Protein AF-A0A418GK33-F1 (afdb_monomer_lite)

Secondary structure (DSSP, 8-state):
--HHHHHHHHHHHHHHHHHHHTTHHHHHHHHHHHHT-HHHHHHHHH-THHHHHHHHHHHHHHHHHHHHHHHHHHHHHHHTTSHHHHHHHTTHHHHHTS-HHHHHHHHHHHHSTTSHHHHH-TTPPPP--SSSHHHHHHHHHHHHHHHHHHHHH-

Sequence (154 aa):
MATPLQYALIFLLWAMMAVIYAPLIPAALTLISPALSLTHWQALFADPQLPQALLATLVSTTIAAVGALLIALLVIVALWPGPKWQRMCARLPWLLAIPHVAFATSALLIFADGGLLYDYFPYFTPPMDKLGIGLGLTLAVKESAFLLWILAAV

Organism: Escherichia coli (NCBI:txid562)

Foldseek 3Di:
DCVVVVVVVVVVVVVVVCVVCVVVVVVVVVVVVLVPDPVSVVVLVVDPCNVLVVQLVVQLQVLQVVLLVVLLVVCCVVDPPHPVLVVLLVCLVVLLPDDPVNLVVVLCQCQPDVHPVCVVVVVDDRDDCSNNNSVSNSSNVSCSSVVNNVVVVD

Radius of gyration: 22.05 Å; chains: 1; bounding box: 52×45×58 Å

InterPro domains:
  IPR035906 MetI-like superfamily [G3DSA:1.10.3720.10] (5-154)
  IPR035906 MetI-like superfamily [SSF161098] (9-139)

Structure (mmCIF, N/CA/C/O backbone):
data_AF-A0A418GK33-F1
#
_entry.id   AF-A0A418GK33-F1
#
loop_
_atom_site.group_PDB
_atom_site.id
_atom_site.type_symbol
_atom_site.label_atom_id
_atom_site.label_alt_id
_atom_site.label_comp_id
_atom_site.label_asym_id
_atom_site.label_entity_id
_atom_site.label_seq_id
_atom_site.pdbx_PDB_ins_code
_atom_site.Cartn_x
_atom_site.Cartn_y
_atom_site.Cartn_z
_atom_site.occupancy
_atom_site.B_iso_or_equiv
_atom_site.auth_seq_id
_atom_site.auth_comp_id
_atom_site.auth_asym_id
_atom_site.auth_atom_id
_atom_site.pdbx_PDB_model_num
ATOM 1 N N . MET A 1 1 ? 1.882 -25.650 37.420 1.00 54.47 1 MET A N 1
ATOM 2 C CA . MET A 1 1 ? 2.452 -26.772 36.636 1.00 54.47 1 MET A CA 1
ATOM 3 C C . MET A 1 1 ? 2.046 -26.667 35.154 1.00 54.47 1 MET A C 1
ATOM 5 O O . MET A 1 1 ? 1.556 -27.630 34.587 1.00 54.47 1 MET A O 1
ATOM 9 N N . ALA A 1 2 ? 2.232 -25.500 34.517 1.00 60.03 2 ALA A N 1
ATOM 10 C CA . ALA A 1 2 ? 1.818 -25.228 33.124 1.00 60.03 2 ALA A CA 1
ATOM 11 C C . ALA A 1 2 ? 3.008 -25.045 32.154 1.00 60.03 2 ALA A C 1
ATOM 13 O O . ALA A 1 2 ? 2.828 -24.776 30.970 1.00 60.03 2 ALA A O 1
ATOM 14 N N . THR A 1 3 ? 4.232 -25.208 32.658 1.00 68.81 3 THR A N 1
ATOM 15 C CA . THR A 1 3 ? 5.477 -24.976 31.922 1.00 68.81 3 THR A CA 1
ATOM 16 C C . THR A 1 3 ? 5.669 -25.878 30.692 1.00 68.81 3 THR A C 1
ATOM 18 O O . THR A 1 3 ? 6.063 -25.333 29.664 1.00 68.81 3 THR A O 1
ATOM 21 N N . PRO A 1 4 ? 5.354 -27.195 30.684 1.00 78.00 4 PRO A N 1
ATOM 22 C CA . PRO A 1 4 ? 5.627 -28.021 29.502 1.00 78.00 4 PRO A CA 1
ATOM 23 C C . PRO A 1 4 ? 4.701 -27.692 28.322 1.00 78.00 4 PRO A C 1
ATOM 25 O O . PRO A 1 4 ? 5.142 -27.701 27.175 1.00 78.00 4 PRO A O 1
ATOM 28 N N . LEU A 1 5 ? 3.439 -27.337 28.595 1.00 84.94 5 LEU A N 1
ATOM 29 C CA . LEU A 1 5 ? 2.478 -26.939 27.564 1.00 84.94 5 LEU A CA 1
ATOM 30 C C . LEU A 1 5 ? 2.881 -25.611 26.913 1.00 84.94 5 LEU A C 1
ATOM 32 O O . LEU A 1 5 ? 2.791 -25.470 25.699 1.00 84.94 5 LEU A O 1
ATOM 36 N N . GLN A 1 6 ? 3.378 -24.660 27.705 1.00 86.00 6 GLN A N 1
ATOM 37 C CA . GLN A 1 6 ? 3.869 -23.383 27.194 1.00 86.00 6 GLN A CA 1
ATOM 38 C C . GLN A 1 6 ? 5.045 -23.575 26.224 1.00 86.00 6 GLN A C 1
ATOM 40 O O . GLN A 1 6 ? 5.036 -22.989 25.144 1.00 86.00 6 GLN A O 1
ATOM 45 N N . TYR A 1 7 ? 6.020 -24.430 26.554 1.00 89.19 7 TYR A N 1
ATOM 46 C CA . TYR A 1 7 ? 7.135 -24.724 25.646 1.00 89.19 7 TYR A CA 1
ATOM 47 C C . TYR A 1 7 ? 6.684 -25.451 24.375 1.00 89.19 7 TYR A C 1
ATOM 49 O O . TYR A 1 7 ? 7.158 -25.117 23.291 1.00 89.19 7 TYR A O 1
ATOM 57 N N . ALA A 1 8 ? 5.734 -26.386 24.481 1.00 89.25 8 ALA A N 1
ATOM 58 C CA . ALA A 1 8 ? 5.164 -27.067 23.319 1.00 89.25 8 ALA A CA 1
ATOM 59 C C . ALA A 1 8 ? 4.425 -26.094 22.380 1.00 89.25 8 ALA A C 1
ATOM 61 O O . ALA A 1 8 ? 4.601 -26.160 21.165 1.00 89.25 8 ALA A O 1
ATOM 62 N N . LEU A 1 9 ? 3.648 -25.155 22.931 1.00 91.81 9 LEU A N 1
ATOM 63 C CA . LEU A 1 9 ? 2.946 -24.126 22.156 1.00 91.81 9 LEU A CA 1
ATOM 64 C C . LEU A 1 9 ? 3.911 -23.131 21.502 1.00 91.81 9 LEU A C 1
ATOM 66 O O . LEU A 1 9 ? 3.728 -22.785 20.338 1.00 91.81 9 LEU A O 1
ATOM 70 N N . ILE A 1 10 ? 4.956 -22.704 22.218 1.00 92.12 10 ILE A N 1
ATOM 71 C CA . ILE A 1 10 ? 6.012 -21.850 21.657 1.00 92.12 10 ILE A CA 1
ATOM 72 C C . ILE A 1 10 ? 6.699 -22.573 20.497 1.00 92.12 10 ILE A C 1
ATOM 74 O O . ILE A 1 10 ? 6.846 -21.993 19.425 1.00 92.12 10 ILE A O 1
ATOM 78 N N . PHE A 1 11 ? 7.071 -23.842 20.675 1.00 93.62 11 PHE A N 1
ATOM 79 C CA . PHE A 1 11 ? 7.693 -24.637 19.618 1.00 93.62 11 PHE A CA 1
ATOM 80 C C . PHE A 1 11 ? 6.781 -24.781 18.394 1.00 93.62 11 PHE A C 1
ATOM 82 O O . PHE A 1 11 ? 7.232 -24.578 17.271 1.00 93.62 11 PHE A O 1
ATOM 89 N N . LEU A 1 12 ? 5.492 -25.061 18.601 1.00 94.00 12 LEU A N 1
ATOM 90 C CA . LEU A 1 12 ? 4.505 -25.142 17.524 1.00 94.00 12 LEU A CA 1
ATOM 91 C C . LEU A 1 12 ? 4.358 -23.808 16.777 1.00 94.00 12 LEU A C 1
ATOM 93 O O . LEU A 1 12 ? 4.293 -23.801 15.549 1.00 94.00 12 LEU A O 1
ATOM 97 N N . LEU A 1 13 ? 4.355 -22.681 17.492 1.00 94.00 13 LEU A N 1
ATOM 98 C CA . LEU A 1 13 ? 4.294 -21.349 16.890 1.00 94.00 13 LEU A CA 1
ATOM 99 C C . LEU A 1 13 ? 5.548 -21.053 16.058 1.00 94.00 13 LEU A C 1
ATOM 101 O O . LEU A 1 13 ? 5.431 -20.598 14.923 1.00 94.00 13 LEU A O 1
ATOM 105 N N . TRP A 1 14 ? 6.738 -21.380 16.569 1.00 95.62 14 TRP A N 1
ATOM 106 C CA . TRP A 1 14 ? 7.989 -21.269 15.813 1.00 95.62 14 TRP A CA 1
ATOM 107 C C . TRP A 1 14 ? 8.009 -22.174 14.584 1.00 95.62 14 TRP A C 1
ATOM 109 O O . TRP A 1 14 ? 8.418 -21.726 13.517 1.00 95.62 14 TRP A O 1
ATOM 119 N N . ALA A 1 15 ? 7.533 -23.414 14.698 1.00 94.00 15 ALA A N 1
ATOM 120 C CA . ALA A 1 15 ? 7.437 -24.335 13.572 1.00 94.00 15 ALA A CA 1
ATOM 121 C C . ALA A 1 15 ? 6.471 -23.808 12.501 1.00 94.00 15 ALA A C 1
ATOM 123 O O . ALA A 1 15 ? 6.791 -23.831 11.317 1.00 94.00 15 ALA A O 1
ATOM 124 N N . MET A 1 16 ? 5.321 -23.265 12.904 1.00 93.50 16 MET A N 1
ATOM 125 C CA . MET A 1 16 ? 4.359 -22.657 11.986 1.00 93.50 16 MET A CA 1
ATOM 126 C C . MET A 1 16 ? 4.943 -21.426 11.287 1.00 93.50 16 MET A C 1
ATOM 128 O O . MET A 1 16 ? 4.823 -21.300 10.071 1.00 93.50 16 MET A O 1
ATOM 132 N N . MET A 1 17 ? 5.632 -20.552 12.027 1.00 92.88 17 MET A N 1
ATOM 133 C CA . MET A 1 17 ? 6.358 -19.426 11.439 1.00 92.88 17 MET A CA 1
ATOM 134 C C . MET A 1 17 ? 7.438 -19.905 10.470 1.00 92.88 17 MET A C 1
ATOM 136 O O . MET A 1 17 ? 7.517 -19.397 9.358 1.00 92.88 17 MET A O 1
ATOM 140 N N . ALA A 1 18 ? 8.216 -20.925 10.833 1.00 91.25 18 ALA A N 1
ATOM 141 C CA . ALA A 1 18 ? 9.224 -21.501 9.954 1.00 91.25 18 ALA A CA 1
ATOM 142 C C . ALA A 1 18 ? 8.605 -22.057 8.666 1.00 91.25 18 ALA A C 1
ATOM 144 O O . ALA A 1 18 ? 9.147 -21.810 7.602 1.00 91.25 18 ALA A O 1
ATOM 145 N N . VAL A 1 19 ? 7.455 -22.736 8.726 1.00 94.19 19 VAL A N 1
ATOM 146 C CA . VAL A 1 19 ? 6.740 -23.232 7.534 1.00 94.19 19 VAL A CA 1
ATOM 147 C C . VAL A 1 19 ? 6.241 -22.080 6.661 1.00 94.19 19 VAL A C 1
ATOM 149 O O . VAL A 1 19 ? 6.392 -22.133 5.443 1.00 94.19 19 VAL A O 1
ATOM 152 N N . ILE A 1 20 ? 5.685 -21.028 7.269 1.00 91.44 20 ILE A N 1
ATOM 153 C CA . ILE A 1 20 ? 5.196 -19.839 6.554 1.00 91.44 20 ILE A CA 1
ATOM 154 C C . ILE A 1 20 ? 6.349 -19.101 5.863 1.00 91.44 20 ILE A C 1
ATOM 156 O O . ILE A 1 20 ? 6.197 -18.665 4.723 1.00 91.44 20 ILE A O 1
ATOM 160 N N . TYR A 1 21 ? 7.504 -18.985 6.524 1.00 90.25 21 TYR A N 1
ATOM 161 C CA . TYR A 1 21 ? 8.654 -18.254 5.993 1.00 90.25 21 TYR A CA 1
ATOM 162 C C . TYR A 1 21 ? 9.644 -19.115 5.192 1.00 90.25 21 TYR A C 1
ATOM 164 O O . TYR A 1 21 ? 10.453 -18.567 4.447 1.00 90.25 21 TYR A O 1
ATOM 172 N N . ALA A 1 22 ? 9.586 -20.446 5.284 1.00 91.94 22 ALA A N 1
ATOM 173 C CA . ALA A 1 22 ? 10.492 -21.359 4.583 1.00 91.94 22 ALA A CA 1
ATOM 174 C C . ALA A 1 22 ? 10.561 -21.114 3.065 1.00 91.94 22 ALA A C 1
ATOM 176 O O . ALA A 1 22 ? 11.675 -21.136 2.540 1.00 91.94 22 ALA A O 1
ATOM 177 N N . PRO A 1 23 ? 9.454 -20.811 2.350 1.00 91.25 23 PRO A N 1
ATOM 178 C CA . PRO A 1 23 ? 9.500 -20.498 0.921 1.00 91.25 23 PRO A CA 1
ATOM 179 C C . PRO A 1 23 ? 10.312 -19.242 0.570 1.00 91.25 23 PRO A C 1
ATOM 181 O O . PRO A 1 23 ? 10.758 -19.117 -0.570 1.00 91.25 23 PRO A O 1
ATOM 184 N N . LEU A 1 24 ? 10.561 -18.329 1.521 1.00 88.81 24 LEU A N 1
ATOM 185 C CA . LEU A 1 24 ? 11.413 -17.162 1.269 1.00 88.81 24 LEU A CA 1
ATOM 186 C C . LEU A 1 24 ? 12.884 -17.550 1.101 1.00 88.81 24 LEU A C 1
ATOM 188 O O . LEU A 1 24 ? 13.607 -16.842 0.410 1.00 88.81 24 LEU A O 1
ATOM 192 N N . ILE A 1 25 ? 13.335 -18.664 1.687 1.00 88.06 25 ILE A N 1
ATOM 193 C CA . ILE A 1 25 ? 14.730 -19.113 1.585 1.00 88.06 25 ILE A CA 1
ATOM 194 C C . ILE A 1 25 ? 15.103 -19.452 0.130 1.00 88.06 25 ILE A C 1
ATOM 196 O O . ILE A 1 25 ? 16.039 -18.839 -0.386 1.00 88.06 25 ILE A O 1
ATOM 200 N N . PRO A 1 26 ? 14.400 -20.357 -0.585 1.00 89.50 26 PRO A N 1
ATOM 201 C CA . PRO A 1 26 ? 14.716 -20.628 -1.985 1.00 89.50 26 PRO A CA 1
ATOM 202 C C . PRO A 1 26 ? 14.477 -19.401 -2.875 1.00 89.50 26 PRO A C 1
ATOM 204 O O . PRO A 1 26 ? 15.273 -19.150 -3.778 1.00 89.50 26 PRO A O 1
ATOM 207 N N . ALA A 1 27 ? 13.452 -18.586 -2.597 1.00 86.94 27 ALA A N 1
ATOM 208 C CA . ALA A 1 27 ? 13.228 -17.339 -3.329 1.00 86.94 27 ALA A CA 1
ATOM 209 C C . ALA A 1 27 ? 14.425 -16.379 -3.195 1.00 86.94 27 ALA A C 1
ATOM 211 O O . ALA A 1 27 ? 14.948 -15.901 -4.196 1.00 86.94 27 ALA A O 1
ATOM 212 N N . ALA A 1 28 ? 14.936 -16.165 -1.981 1.00 86.62 28 ALA A N 1
ATOM 213 C CA . ALA A 1 28 ? 16.112 -15.334 -1.753 1.00 86.62 28 ALA A CA 1
ATOM 214 C C . ALA A 1 28 ? 17.349 -15.902 -2.462 1.00 86.62 28 ALA A C 1
ATOM 216 O O . ALA A 1 28 ? 18.042 -15.170 -3.163 1.00 86.62 28 ALA A O 1
ATOM 217 N N . LEU A 1 29 ? 17.596 -17.212 -2.356 1.00 88.88 29 LEU A N 1
ATOM 218 C CA . LEU A 1 29 ? 18.744 -17.856 -3.003 1.00 88.88 29 LEU A CA 1
ATOM 219 C C . LEU A 1 29 ? 18.710 -17.723 -4.534 1.00 88.88 29 LEU A C 1
ATOM 221 O O . LEU A 1 29 ? 19.747 -17.467 -5.144 1.00 88.88 29 LEU A O 1
ATOM 225 N N . THR A 1 30 ? 17.530 -17.831 -5.152 1.00 87.56 30 THR A N 1
ATOM 226 C CA . THR A 1 30 ? 17.371 -17.631 -6.606 1.00 87.56 30 THR A CA 1
ATOM 227 C C . THR A 1 30 ? 17.552 -16.177 -7.040 1.00 87.56 30 THR A C 1
ATOM 229 O O . THR A 1 30 ? 17.974 -15.938 -8.168 1.00 87.56 30 THR A O 1
ATOM 232 N N . LEU A 1 31 ? 17.300 -15.210 -6.153 1.00 86.25 31 LEU A N 1
ATOM 233 C CA . LEU A 1 31 ? 17.439 -13.779 -6.435 1.00 86.25 31 LEU A CA 1
ATOM 234 C C . LEU A 1 31 ? 18.852 -13.231 -6.177 1.00 86.25 31 LEU A C 1
ATOM 236 O O . LEU A 1 31 ? 19.223 -12.230 -6.785 1.00 86.25 31 LEU A O 1
ATOM 240 N N . ILE A 1 32 ? 19.672 -13.877 -5.338 1.00 86.81 32 ILE A N 1
ATOM 241 C CA . ILE A 1 32 ? 21.045 -13.416 -5.050 1.00 86.81 32 ILE A CA 1
ATOM 242 C C . ILE A 1 32 ? 21.913 -13.411 -6.316 1.00 86.81 32 ILE A C 1
ATOM 244 O O . ILE A 1 32 ? 22.619 -12.439 -6.579 1.00 86.81 32 ILE A O 1
ATOM 248 N N . SER A 1 33 ? 21.853 -14.478 -7.118 1.00 83.00 33 SER A N 1
ATOM 249 C CA . SER A 1 33 ? 22.647 -14.588 -8.348 1.00 83.00 33 SER A CA 1
ATOM 250 C C . SER A 1 33 ? 22.347 -13.476 -9.374 1.00 83.00 33 SER A C 1
ATOM 252 O O . SER A 1 33 ? 23.300 -12.817 -9.799 1.00 83.00 33 SER A O 1
ATOM 254 N N . PRO A 1 34 ? 21.080 -13.189 -9.746 1.00 84.56 34 PRO A N 1
ATOM 255 C CA . PRO A 1 34 ? 20.769 -12.073 -10.639 1.00 84.56 34 PRO A CA 1
ATOM 256 C C . PRO A 1 34 ? 21.012 -10.705 -9.987 1.00 84.56 34 PRO A C 1
ATOM 258 O O . PRO A 1 34 ? 21.455 -9.791 -10.676 1.00 84.56 34 PRO A O 1
ATOM 261 N N . ALA A 1 35 ? 20.813 -10.551 -8.671 1.00 86.06 35 ALA A N 1
ATOM 262 C CA . ALA A 1 35 ? 21.056 -9.281 -7.978 1.00 86.06 35 ALA A CA 1
ATOM 263 C 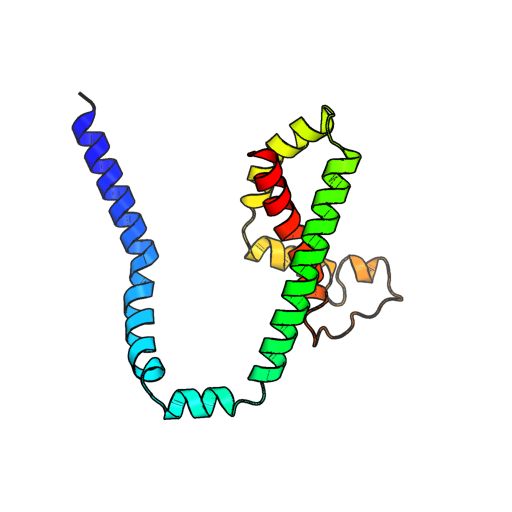C . ALA A 1 35 ? 22.532 -8.844 -8.003 1.00 86.06 35 ALA A C 1
ATOM 265 O O . ALA A 1 35 ? 22.817 -7.647 -8.023 1.00 86.06 35 ALA A O 1
ATOM 266 N N . LEU A 1 36 ? 23.473 -9.793 -8.029 1.00 88.44 36 LEU A N 1
ATOM 267 C CA . LEU A 1 36 ? 24.912 -9.514 -8.123 1.00 88.44 36 LEU A CA 1
ATOM 268 C C . LEU A 1 36 ? 25.407 -9.338 -9.569 1.00 88.44 36 LEU A C 1
ATOM 270 O O . LEU A 1 36 ? 26.583 -9.055 -9.794 1.00 88.44 36 LEU A O 1
ATOM 274 N N . SER A 1 37 ? 24.536 -9.512 -10.563 1.00 89.50 37 SER A N 1
ATOM 275 C CA . SER A 1 37 ? 24.911 -9.513 -11.972 1.00 89.50 37 SER A CA 1
ATOM 276 C C . SER A 1 37 ? 24.645 -8.161 -12.635 1.00 89.50 37 SER A C 1
ATOM 278 O O . SER A 1 37 ? 23.500 -7.742 -12.800 1.00 89.50 37 SER A O 1
ATOM 280 N N . LEU A 1 38 ? 25.711 -7.496 -13.092 1.00 89.44 38 LEU A N 1
ATOM 281 C CA . LEU A 1 38 ? 25.613 -6.204 -13.781 1.00 89.44 38 LEU A CA 1
ATOM 282 C C . LEU A 1 38 ? 24.747 -6.269 -15.054 1.00 89.44 38 LEU A C 1
ATOM 284 O O . LEU A 1 38 ? 24.047 -5.310 -15.369 1.00 89.44 38 LEU A O 1
ATOM 288 N N . THR A 1 39 ? 24.757 -7.397 -15.768 1.00 91.06 39 THR A N 1
ATOM 289 C CA . THR A 1 39 ? 23.980 -7.571 -17.006 1.00 91.06 39 THR A CA 1
ATOM 290 C C . THR A 1 39 ? 22.474 -7.580 -16.748 1.00 91.06 39 THR A C 1
ATOM 292 O O . THR A 1 39 ? 21.721 -7.005 -17.529 1.00 91.06 39 THR A O 1
ATOM 295 N N . HIS A 1 40 ? 22.027 -8.164 -15.633 1.00 89.81 40 HIS A N 1
ATOM 296 C CA . HIS A 1 40 ? 20.612 -8.175 -15.250 1.00 89.81 40 HIS A CA 1
ATOM 297 C C . HIS A 1 40 ? 20.130 -6.779 -14.843 1.00 89.81 40 HIS A C 1
ATOM 299 O O . HIS A 1 40 ? 19.028 -6.381 -15.209 1.00 89.81 40 HIS A O 1
ATOM 305 N N . TRP A 1 41 ? 20.975 -5.998 -14.164 1.00 92.75 41 TRP A N 1
ATOM 306 C CA . TRP A 1 41 ? 20.684 -4.593 -13.872 1.00 92.75 41 TRP A CA 1
ATOM 307 C C . TRP A 1 41 ? 20.566 -3.746 -15.138 1.00 92.75 41 TRP A C 1
ATOM 309 O O . TRP A 1 41 ? 19.630 -2.963 -15.268 1.00 92.75 41 TRP A O 1
ATOM 319 N N . GLN A 1 42 ? 21.479 -3.921 -16.095 1.00 92.31 42 GLN A N 1
ATOM 320 C CA . GLN A 1 42 ? 21.400 -3.226 -17.382 1.00 92.31 42 GLN A CA 1
ATOM 321 C C . GLN A 1 42 ? 20.124 -3.593 -18.147 1.00 92.31 42 GLN A C 1
ATOM 323 O O . GLN A 1 42 ? 19.471 -2.702 -18.681 1.00 92.31 42 GLN A O 1
ATOM 328 N N . ALA A 1 43 ? 19.738 -4.872 -18.154 1.00 91.12 43 ALA A N 1
ATOM 329 C CA . ALA A 1 43 ? 18.494 -5.324 -18.771 1.00 91.12 43 ALA A CA 1
ATOM 330 C C . ALA A 1 43 ? 17.254 -4.714 -18.096 1.00 91.12 43 ALA A C 1
ATOM 332 O O . ALA A 1 43 ? 16.358 -4.250 -18.793 1.00 91.12 43 ALA A O 1
ATOM 333 N N . LEU A 1 44 ? 17.232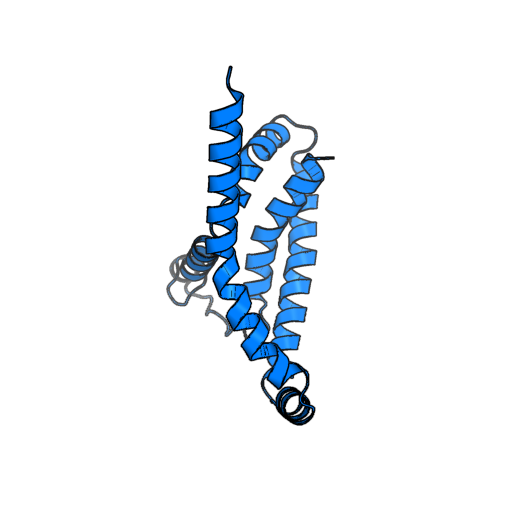 -4.646 -16.760 1.00 90.25 44 LEU A N 1
ATOM 334 C CA . LEU A 1 44 ? 16.150 -4.017 -15.999 1.00 90.25 44 LEU A CA 1
ATOM 335 C C . LEU A 1 44 ? 16.006 -2.525 -16.341 1.00 90.25 44 LEU A C 1
ATOM 337 O O . LEU A 1 44 ? 14.901 -2.058 -16.587 1.00 90.25 44 LEU A O 1
ATOM 341 N N . PHE A 1 45 ? 17.110 -1.774 -16.389 1.00 91.56 45 PHE A N 1
ATOM 342 C CA . PHE A 1 45 ? 17.071 -0.346 -16.731 1.00 91.56 45 PHE A CA 1
ATOM 343 C C . PHE A 1 45 ? 16.815 -0.072 -18.216 1.00 91.56 45 PHE A C 1
ATOM 345 O O . PHE A 1 45 ? 16.355 1.015 -18.560 1.00 91.56 45 PHE A O 1
ATOM 352 N N . ALA A 1 46 ? 17.102 -1.036 -19.090 1.00 93.06 46 ALA A N 1
ATOM 353 C CA . ALA A 1 46 ? 16.752 -0.968 -20.503 1.00 93.06 46 ALA A CA 1
ATOM 354 C C . ALA A 1 46 ? 15.278 -1.323 -20.771 1.00 93.06 46 ALA A C 1
ATOM 356 O O . ALA A 1 46 ? 14.804 -1.115 -21.889 1.00 93.06 46 ALA A O 1
ATOM 357 N N . ASP A 1 47 ? 14.555 -1.854 -19.779 1.00 93.44 47 ASP A N 1
ATOM 358 C CA . ASP A 1 47 ? 13.160 -2.250 -19.934 1.00 93.44 47 ASP A CA 1
ATOM 359 C C . ASP A 1 47 ? 12.249 -1.013 -20.098 1.00 93.44 47 ASP A C 1
ATOM 361 O O . ASP A 1 47 ? 12.166 -0.175 -19.190 1.00 93.44 47 ASP A O 1
ATOM 365 N N . PRO A 1 48 ? 11.518 -0.883 -21.224 1.00 91.06 48 PRO A N 1
ATOM 366 C CA . PRO A 1 48 ? 10.603 0.234 -21.449 1.00 91.06 48 PRO A CA 1
ATOM 367 C C . PRO A 1 48 ? 9.421 0.274 -20.464 1.00 91.06 48 PRO A C 1
ATOM 369 O O . PRO A 1 48 ? 8.788 1.322 -20.325 1.00 91.06 48 PRO A O 1
ATOM 372 N N . GLN A 1 49 ? 9.109 -0.825 -19.771 1.00 92.44 49 GLN A N 1
ATOM 373 C CA . GLN A 1 49 ? 8.014 -0.888 -18.799 1.00 92.44 49 GLN A CA 1
ATOM 374 C C . GLN A 1 49 ? 8.386 -0.281 -17.445 1.00 92.44 49 GLN A C 1
ATOM 376 O O . GLN A 1 49 ? 7.511 0.235 -16.746 1.00 92.44 49 GLN A O 1
ATOM 381 N N . LEU A 1 50 ? 9.671 -0.296 -17.075 1.00 92.69 50 LEU A N 1
ATOM 382 C CA . LEU A 1 50 ? 10.150 0.217 -15.791 1.00 92.69 50 LEU A CA 1
ATOM 383 C C . LEU A 1 50 ? 9.743 1.677 -15.541 1.00 92.69 50 LEU A C 1
ATOM 385 O O . LEU A 1 50 ? 9.130 1.932 -14.500 1.00 92.69 50 LEU A O 1
ATOM 389 N N . PRO A 1 51 ? 10.010 2.647 -16.442 1.00 91.19 51 PRO A N 1
ATOM 390 C CA . PRO A 1 51 ? 9.640 4.038 -16.188 1.00 91.19 51 PRO A CA 1
ATOM 391 C C . PRO A 1 51 ? 8.126 4.216 -16.034 1.00 91.19 51 PRO A C 1
ATOM 393 O O . PRO A 1 51 ? 7.686 5.005 -15.198 1.00 91.19 51 PRO A O 1
ATOM 396 N N . GLN A 1 52 ? 7.319 3.457 -16.781 1.00 90.75 52 GLN A N 1
ATOM 397 C CA . GLN A 1 52 ? 5.863 3.496 -16.663 1.00 90.75 52 GLN A CA 1
ATOM 398 C C . GLN A 1 52 ? 5.385 2.922 -15.321 1.00 90.75 52 GLN A C 1
ATOM 400 O O . GLN A 1 52 ? 4.561 3.545 -14.653 1.00 90.75 52 GLN A O 1
ATOM 405 N N . ALA A 1 53 ? 5.904 1.764 -14.906 1.00 91.50 53 ALA A N 1
ATOM 406 C CA . ALA A 1 53 ? 5.554 1.132 -13.636 1.00 91.50 53 ALA A CA 1
ATOM 407 C C . ALA A 1 53 ? 5.981 1.989 -12.435 1.00 91.50 53 ALA A C 1
ATOM 409 O O . ALA A 1 53 ? 5.233 2.124 -11.462 1.00 91.50 53 ALA A O 1
ATOM 410 N N . LEU A 1 54 ? 7.157 2.620 -12.521 1.00 93.38 54 LEU A N 1
ATOM 411 C CA . LEU A 1 54 ? 7.645 3.551 -11.510 1.00 93.38 54 LEU A CA 1
ATOM 412 C C . LEU A 1 54 ? 6.739 4.781 -11.416 1.00 93.38 54 LEU A C 1
ATOM 414 O O . LEU A 1 54 ? 6.333 5.154 -10.318 1.00 93.38 54 LEU A O 1
ATOM 418 N N . LEU A 1 55 ? 6.377 5.381 -12.553 1.00 93.25 55 LEU A N 1
ATOM 419 C CA . LEU A 1 55 ? 5.475 6.529 -12.593 1.00 93.25 55 LEU A CA 1
ATOM 420 C C . LEU A 1 55 ? 4.107 6.172 -12.007 1.00 93.25 55 LEU A C 1
ATOM 422 O O . LEU A 1 55 ? 3.617 6.892 -11.140 1.00 93.25 55 LEU A O 1
ATOM 426 N N . ALA A 1 56 ? 3.519 5.044 -12.413 1.00 92.31 56 ALA A N 1
ATOM 427 C CA . ALA A 1 56 ? 2.242 4.581 -11.875 1.00 92.31 56 ALA A CA 1
ATOM 428 C C . ALA A 1 56 ? 2.314 4.335 -10.358 1.00 92.31 56 ALA A C 1
ATOM 430 O O . ALA A 1 56 ? 1.389 4.674 -9.620 1.00 92.31 56 ALA A O 1
ATOM 431 N N . THR A 1 57 ? 3.436 3.806 -9.866 1.00 93.69 57 THR A N 1
ATOM 432 C CA . THR A 1 57 ? 3.674 3.620 -8.428 1.00 93.69 57 THR A CA 1
ATOM 433 C C . THR A 1 57 ? 3.771 4.960 -7.705 1.00 93.69 57 THR A C 1
ATOM 435 O O . THR A 1 57 ? 3.111 5.154 -6.691 1.00 93.69 57 THR A O 1
ATOM 438 N N . LEU A 1 58 ? 4.538 5.920 -8.222 1.00 95.38 58 LEU A N 1
ATOM 439 C CA . LEU A 1 58 ? 4.681 7.245 -7.612 1.00 95.38 58 LEU A CA 1
ATOM 440 C C . LEU A 1 58 ? 3.358 8.017 -7.588 1.00 95.38 58 LEU A C 1
ATOM 442 O O . LEU A 1 58 ? 2.999 8.597 -6.564 1.00 95.38 58 LEU A O 1
ATOM 446 N N . VAL A 1 59 ? 2.608 7.999 -8.690 1.00 94.38 59 VAL A N 1
ATOM 447 C CA . VAL A 1 59 ? 1.301 8.661 -8.781 1.00 94.38 59 VAL A CA 1
ATOM 448 C C . VAL A 1 59 ? 0.306 8.007 -7.825 1.00 94.38 59 VAL A C 1
ATOM 450 O O . VAL A 1 59 ? -0.282 8.701 -6.994 1.00 94.38 59 VAL A O 1
ATOM 453 N N . SER A 1 60 ? 0.158 6.679 -7.878 1.00 93.38 60 SER A N 1
ATOM 454 C CA . SER A 1 60 ? -0.776 5.957 -7.006 1.00 93.38 60 SER A CA 1
ATOM 455 C C . SER A 1 60 ? -0.439 6.127 -5.525 1.00 93.38 60 SER A C 1
ATOM 457 O O . SER A 1 60 ? -1.334 6.415 -4.736 1.00 93.38 60 SER A O 1
ATOM 459 N N . THR A 1 61 ? 0.835 6.029 -5.137 1.00 94.81 61 THR A N 1
ATOM 460 C CA . THR A 1 61 ? 1.270 6.209 -3.740 1.00 94.81 61 THR A CA 1
ATOM 461 C C . THR A 1 61 ? 1.097 7.641 -3.250 1.00 94.81 61 THR A C 1
ATOM 463 O O . THR A 1 61 ? 0.662 7.835 -2.118 1.00 94.81 61 THR A O 1
ATOM 466 N N . THR A 1 62 ? 1.359 8.648 -4.089 1.00 95.94 62 THR A N 1
ATOM 467 C CA . THR A 1 62 ? 1.133 10.057 -3.729 1.00 95.94 62 THR A CA 1
ATOM 468 C C . THR A 1 62 ? -0.351 10.322 -3.493 1.00 95.94 62 THR A C 1
ATOM 470 O O . THR A 1 62 ? -0.722 10.898 -2.470 1.00 95.94 62 THR A O 1
ATOM 473 N N . ILE A 1 63 ? -1.214 9.855 -4.401 1.00 95.31 63 ILE A N 1
ATOM 474 C CA . ILE A 1 63 ? -2.670 9.975 -4.259 1.00 95.31 63 ILE A CA 1
ATOM 475 C C . ILE A 1 63 ? -3.145 9.220 -3.017 1.00 95.31 63 ILE A C 1
ATOM 477 O O . ILE A 1 63 ? -3.932 9.761 -2.244 1.00 95.31 63 ILE A O 1
ATOM 481 N N . ALA A 1 64 ? -2.638 8.006 -2.795 1.00 95.19 64 ALA A N 1
ATOM 482 C CA . ALA A 1 64 ? -2.978 7.197 -1.635 1.00 95.19 64 ALA A CA 1
ATOM 483 C C . ALA A 1 64 ? -2.605 7.900 -0.329 1.00 95.19 64 ALA A C 1
ATOM 485 O O . ALA A 1 64 ? -3.446 8.028 0.551 1.00 95.19 64 ALA A O 1
ATOM 486 N N . ALA A 1 65 ? -1.375 8.402 -0.213 1.00 95.56 65 ALA A N 1
ATOM 487 C CA . ALA A 1 65 ? -0.884 9.056 0.994 1.00 95.56 65 ALA A CA 1
ATOM 488 C C . ALA A 1 65 ? -1.638 10.360 1.288 1.00 95.56 65 ALA A C 1
ATOM 490 O O . ALA A 1 65 ? -2.139 10.550 2.397 1.00 95.56 65 ALA A O 1
ATOM 491 N N . VAL A 1 66 ? -1.764 11.243 0.291 1.00 96.88 66 VAL A N 1
ATOM 492 C CA . VAL A 1 66 ? -2.471 12.523 0.447 1.00 96.88 66 VAL A CA 1
ATOM 493 C C . VAL A 1 66 ? -3.955 12.283 0.708 1.00 96.88 66 VAL A C 1
ATOM 495 O O . VAL A 1 66 ? -4.519 12.863 1.631 1.00 96.88 66 VAL A O 1
ATOM 498 N N . GLY A 1 67 ? -4.589 11.396 -0.058 1.00 96.12 67 GLY A N 1
ATOM 499 C CA . GLY A 1 67 ? -5.996 11.050 0.107 1.00 96.12 67 GLY A CA 1
ATOM 500 C C . GLY A 1 67 ? -6.283 10.413 1.466 1.00 96.12 67 GLY A C 1
ATOM 501 O O . GLY A 1 67 ? -7.220 10.829 2.142 1.00 96.12 67 GLY A O 1
ATOM 502 N N . ALA A 1 68 ? -5.454 9.464 1.908 1.00 96.00 68 ALA A N 1
ATOM 503 C CA . ALA A 1 68 ? -5.601 8.822 3.210 1.00 96.00 68 ALA A CA 1
ATOM 504 C C . ALA A 1 68 ? -5.473 9.832 4.354 1.00 96.00 68 ALA A C 1
ATOM 506 O O . ALA A 1 68 ? -6.281 9.809 5.283 1.00 96.00 68 ALA A O 1
ATOM 507 N N . LEU A 1 69 ? -4.499 10.744 4.266 1.00 95.94 69 LEU A N 1
ATOM 508 C CA . LEU A 1 69 ? -4.308 11.805 5.250 1.00 95.94 69 LEU A CA 1
ATOM 509 C C . LEU A 1 69 ? -5.508 12.758 5.286 1.00 95.94 69 LEU A C 1
ATOM 511 O O . LEU A 1 69 ? -6.016 13.054 6.364 1.00 95.94 69 LEU A O 1
ATOM 515 N N . LEU A 1 70 ? -5.995 13.204 4.124 1.00 96.69 70 LEU A N 1
ATOM 516 C CA . LEU A 1 70 ? -7.176 14.066 4.036 1.00 96.69 70 LEU A CA 1
ATOM 517 C C . LEU A 1 70 ? -8.411 13.388 4.640 1.00 96.69 70 LEU A C 1
ATOM 519 O O . LEU A 1 70 ? -9.094 13.999 5.459 1.00 96.69 70 LEU A O 1
ATOM 523 N N . ILE A 1 71 ? -8.674 12.123 4.293 1.00 95.38 71 ILE A N 1
ATOM 524 C CA . ILE A 1 71 ? -9.792 11.350 4.853 1.00 95.38 71 ILE A CA 1
ATOM 525 C C . ILE A 1 71 ? -9.647 11.235 6.374 1.00 95.38 71 ILE A C 1
ATOM 527 O O . ILE A 1 71 ? -10.600 11.522 7.098 1.00 95.38 71 ILE A O 1
ATOM 531 N N . ALA A 1 72 ? -8.464 10.865 6.870 1.00 94.19 72 ALA A N 1
ATOM 532 C CA . ALA A 1 72 ? -8.219 10.710 8.300 1.00 94.19 72 ALA A CA 1
ATOM 533 C C . ALA A 1 72 ? -8.434 12.027 9.068 1.00 94.19 72 ALA A C 1
ATOM 535 O O . ALA A 1 72 ? -9.119 12.040 10.091 1.00 94.19 72 ALA A O 1
ATOM 536 N N . LEU A 1 73 ? -7.918 13.147 8.553 1.00 94.19 73 LEU A N 1
ATOM 537 C CA . LEU A 1 73 ? -8.091 14.467 9.165 1.00 94.19 73 LEU A CA 1
ATOM 538 C C . LEU A 1 73 ? -9.555 14.921 9.157 1.00 94.19 73 LEU A C 1
ATOM 540 O O . LEU A 1 73 ? -10.046 15.392 10.181 1.00 94.19 73 LEU A O 1
ATOM 544 N N . LEU A 1 74 ? -10.272 14.744 8.043 1.00 95.06 74 LEU A N 1
ATOM 545 C CA . LEU A 1 74 ? -11.700 15.071 7.957 1.00 95.06 74 LEU A CA 1
ATOM 546 C C . LEU A 1 74 ? -12.523 14.264 8.964 1.00 95.06 74 LEU A C 1
ATOM 548 O O . LEU A 1 74 ? -13.394 14.810 9.639 1.00 95.06 74 LEU A O 1
ATOM 552 N N . VAL A 1 75 ? -12.223 12.972 9.097 1.00 93.19 75 VAL A N 1
ATOM 553 C CA . VAL A 1 75 ? -12.860 12.079 10.069 1.00 93.19 75 VAL A CA 1
ATOM 554 C C . VAL A 1 75 ? -12.594 12.548 11.499 1.00 93.19 75 VAL A C 1
ATOM 556 O O . VAL A 1 75 ? -13.531 12.612 12.294 1.00 93.19 75 VAL A O 1
ATOM 559 N N . ILE A 1 76 ? -11.353 12.920 11.827 1.00 92.00 76 ILE A N 1
ATOM 560 C CA . ILE A 1 76 ? -11.001 13.449 13.151 1.00 92.00 76 ILE A CA 1
ATOM 561 C C . ILE A 1 76 ? -11.772 14.737 13.428 1.00 92.00 76 ILE A C 1
ATOM 563 O O . ILE A 1 76 ? -12.477 14.806 14.429 1.00 92.00 76 ILE A O 1
ATOM 567 N N . VAL A 1 77 ? -11.726 15.718 12.524 1.00 93.25 77 VAL A N 1
ATOM 568 C CA . VAL A 1 77 ? 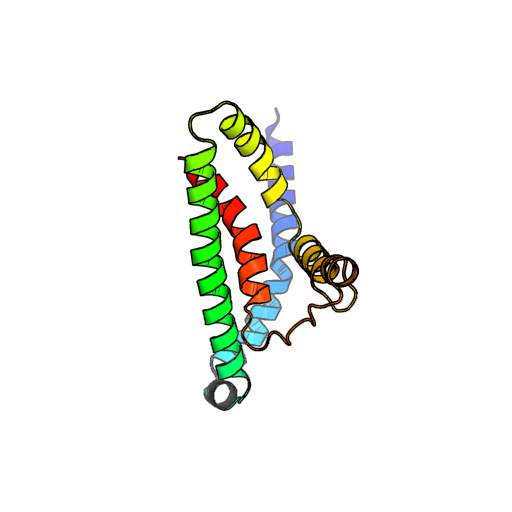-12.444 16.995 12.683 1.00 93.25 77 VAL A CA 1
ATOM 569 C C . VAL A 1 77 ? -13.954 16.784 12.850 1.00 93.25 77 VAL A C 1
ATOM 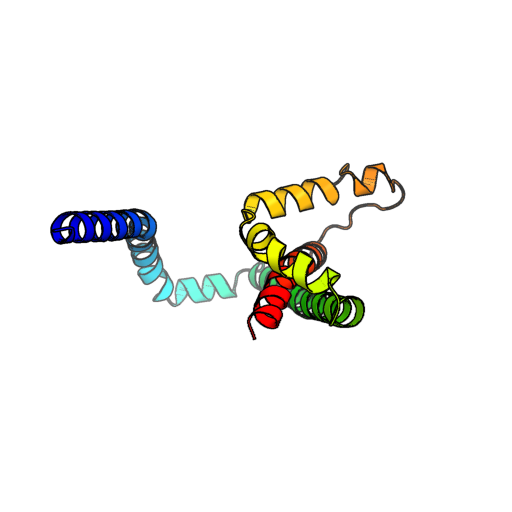571 O O . VAL A 1 77 ? -14.592 17.490 13.625 1.00 93.25 77 VAL A O 1
ATOM 574 N N . ALA A 1 78 ? -14.539 15.807 12.153 1.00 92.62 78 ALA A N 1
ATOM 575 C CA . ALA A 1 78 ? -15.977 15.558 12.192 1.00 92.62 78 ALA A CA 1
ATOM 576 C C . ALA A 1 78 ? -16.455 14.773 13.429 1.00 92.62 78 ALA A C 1
ATOM 578 O O . ALA A 1 78 ? -17.619 14.894 13.820 1.00 92.62 78 ALA A O 1
ATOM 579 N N . LEU A 1 79 ? -15.614 13.908 14.005 1.00 90.19 79 LEU A N 1
ATOM 580 C CA . LEU A 1 79 ? -16.042 12.917 15.004 1.00 90.19 79 LEU A CA 1
ATOM 581 C C . LEU A 1 79 ? -15.376 13.085 16.372 1.00 90.19 79 LEU A C 1
ATOM 583 O O . LEU A 1 79 ? -15.935 12.603 17.363 1.00 90.19 79 LEU A O 1
ATOM 587 N N . TRP A 1 80 ? -14.220 13.743 16.447 1.00 85.75 80 TRP A N 1
ATOM 588 C CA . TRP A 1 80 ? -13.502 14.010 17.692 1.00 85.75 80 TRP A CA 1
ATOM 589 C C . TRP A 1 80 ? -13.973 15.326 18.341 1.00 85.75 80 TRP A C 1
ATOM 591 O O . TRP A 1 80 ? -14.127 16.317 17.629 1.00 85.75 80 TRP A O 1
ATOM 601 N N . PRO A 1 81 ? -14.143 15.411 19.678 1.00 84.56 81 PRO A N 1
ATOM 602 C CA . PRO A 1 81 ? -14.147 14.346 20.684 1.00 84.56 81 PRO A CA 1
ATOM 603 C C . PRO A 1 81 ? -15.589 13.896 21.004 1.00 84.56 81 PRO A C 1
ATOM 605 O O . PRO A 1 81 ? -16.208 14.368 21.955 1.00 84.56 81 PRO A O 1
ATOM 608 N N . GLY A 1 82 ? -16.167 12.994 20.203 1.00 89.06 82 GLY A N 1
ATOM 609 C CA . GLY A 1 82 ? -17.546 12.519 20.380 1.00 89.06 82 GLY A CA 1
ATOM 610 C C . GLY A 1 82 ? -17.679 11.014 20.668 1.00 89.06 82 GLY A C 1
ATOM 611 O O . GLY A 1 82 ? -16.782 10.225 20.374 1.00 89.06 82 GLY A O 1
ATOM 612 N N . PRO A 1 83 ? -18.853 10.542 21.134 1.00 87.25 83 PRO A N 1
ATOM 613 C CA . PRO A 1 83 ? -19.125 9.108 21.323 1.00 87.25 83 PRO A CA 1
ATOM 614 C C . PRO A 1 83 ? -19.133 8.317 20.002 1.00 87.25 83 PRO A C 1
ATOM 616 O O . PRO A 1 83 ? -19.067 7.087 19.989 1.00 87.25 83 PRO A O 1
ATOM 619 N N . LYS A 1 84 ? -19.245 9.010 18.861 1.00 89.88 84 LYS A N 1
ATOM 620 C CA . LYS A 1 84 ? -19.109 8.403 17.531 1.00 89.88 84 LYS A CA 1
ATOM 621 C C . LYS A 1 84 ? -17.654 8.014 17.230 1.00 89.88 84 LYS A C 1
ATOM 623 O O . LYS A 1 84 ? -17.453 6.956 16.642 1.00 89.88 84 LYS A O 1
ATOM 628 N N . TRP A 1 85 ? -16.674 8.799 17.688 1.00 90.19 85 TRP A N 1
ATOM 629 C CA . TRP A 1 85 ? -15.248 8.482 17.559 1.00 90.19 85 TRP A CA 1
ATOM 630 C C . TRP A 1 85 ? -14.896 7.176 18.281 1.00 90.19 85 TRP A C 1
ATOM 632 O O . TRP A 1 85 ? -14.397 6.246 17.660 1.00 90.19 85 TRP A O 1
ATOM 642 N N . GLN A 1 86 ? -15.290 7.047 19.551 1.00 86.50 86 GLN A N 1
ATOM 643 C CA . GLN A 1 86 ? -15.067 5.837 20.358 1.00 86.50 86 GLN A CA 1
ATOM 644 C C . GLN A 1 86 ? -15.630 4.567 19.690 1.00 86.50 86 GLN A C 1
ATOM 646 O O . GLN A 1 86 ? -14.961 3.537 19.605 1.00 86.50 86 GLN A O 1
ATOM 651 N N . ARG A 1 87 ? -16.853 4.648 19.142 1.00 89.12 87 ARG A N 1
ATOM 652 C CA . ARG A 1 87 ? -17.473 3.530 18.408 1.00 89.12 87 ARG A CA 1
ATOM 653 C C . ARG A 1 87 ? -16.723 3.164 17.130 1.00 89.12 87 ARG A C 1
ATOM 655 O O . ARG A 1 87 ? -16.682 1.989 16.777 1.00 89.12 87 ARG A O 1
ATOM 662 N N . MET A 1 88 ? -16.174 4.150 16.427 1.00 89.19 88 MET A N 1
ATOM 663 C CA . MET A 1 88 ? -15.377 3.919 15.227 1.00 89.19 88 MET A CA 1
ATOM 664 C C . MET A 1 88 ? -14.039 3.261 15.578 1.00 89.19 88 MET A C 1
ATOM 666 O O . MET A 1 88 ? -13.705 2.248 14.972 1.00 89.19 88 MET A O 1
ATOM 670 N N . CYS A 1 89 ? -13.330 3.750 16.602 1.00 88.00 89 CYS A N 1
ATOM 671 C CA . CYS A 1 89 ? -12.070 3.160 17.067 1.00 88.00 89 CYS A CA 1
ATOM 672 C C . CYS A 1 89 ? -12.216 1.682 17.439 1.00 88.00 89 CYS A C 1
ATOM 674 O O . CYS A 1 89 ? -11.373 0.872 17.067 1.00 88.00 89 CYS A O 1
ATOM 676 N N . ALA A 1 90 ? -13.330 1.301 18.070 1.00 88.00 90 ALA A N 1
ATOM 677 C CA . ALA A 1 90 ? -13.622 -0.098 18.385 1.00 88.00 90 ALA A CA 1
ATOM 678 C C . ALA A 1 90 ? -13.808 -0.994 17.139 1.00 88.00 90 ALA A C 1
ATOM 680 O O . ALA A 1 90 ? -13.655 -2.211 17.222 1.00 88.00 90 ALA A O 1
ATOM 681 N N . ARG A 1 91 ? -14.148 -0.416 15.978 1.00 88.62 91 ARG A N 1
ATOM 682 C CA . ARG A 1 91 ? -14.360 -1.140 14.711 1.00 88.62 91 ARG A CA 1
ATOM 683 C C . ARG A 1 91 ? -13.150 -1.113 13.774 1.00 88.62 91 ARG A C 1
ATOM 685 O O . ARG A 1 91 ? -13.088 -1.947 12.876 1.00 88.62 91 ARG A O 1
ATOM 692 N N . LEU A 1 92 ? -12.188 -0.210 13.978 1.00 87.25 92 LEU A N 1
ATOM 693 C CA . LEU A 1 92 ? -10.991 -0.087 13.133 1.00 87.25 92 LEU A CA 1
ATOM 694 C C . LEU A 1 92 ? -10.173 -1.389 13.018 1.00 87.25 92 LEU A C 1
ATOM 696 O O . LEU A 1 92 ? -9.825 -1.739 11.892 1.00 87.25 92 LEU A O 1
ATOM 700 N N . PRO A 1 93 ? -9.926 -2.168 14.094 1.00 87.00 93 PRO A N 1
ATOM 701 C CA . PRO A 1 93 ? -9.185 -3.427 13.974 1.00 87.00 93 PRO A CA 1
ATOM 702 C C . PRO A 1 93 ? -9.844 -4.436 13.024 1.00 87.00 93 PRO A C 1
ATOM 704 O O . PRO A 1 93 ? -9.153 -5.159 12.314 1.00 87.00 93 PRO A O 1
ATOM 707 N N . TRP A 1 94 ? -11.179 -4.446 12.958 1.00 85.81 94 TRP A N 1
ATOM 708 C CA . TRP A 1 94 ? -11.919 -5.306 12.032 1.00 85.81 94 TRP A CA 1
ATOM 709 C C . TRP A 1 94 ? -11.736 -4.880 10.576 1.00 85.81 94 TRP A C 1
ATOM 711 O O . TRP A 1 94 ? -11.624 -5.735 9.704 1.00 85.81 94 TRP A O 1
ATOM 721 N N . LEU A 1 95 ? -11.668 -3.572 10.312 1.00 84.44 95 LEU A N 1
ATOM 722 C CA . LEU A 1 95 ? -11.389 -3.047 8.973 1.00 84.44 95 LEU A CA 1
ATOM 723 C C . LEU A 1 95 ? -9.952 -3.360 8.530 1.00 84.44 95 LEU A C 1
ATOM 725 O O . LEU A 1 95 ? -9.731 -3.675 7.365 1.00 84.44 95 LEU A O 1
ATOM 729 N N . LEU A 1 96 ? -8.990 -3.341 9.458 1.00 86.50 96 LEU A N 1
ATOM 730 C CA . LEU A 1 96 ? -7.591 -3.689 9.181 1.00 86.50 96 LEU A CA 1
ATOM 731 C C . LEU A 1 96 ? -7.370 -5.189 8.952 1.00 86.50 96 LEU A C 1
ATOM 733 O O . LEU A 1 96 ? -6.408 -5.574 8.294 1.00 86.50 96 LEU A O 1
ATOM 737 N N . ALA A 1 97 ? -8.261 -6.036 9.468 1.00 88.44 97 ALA A N 1
ATOM 738 C CA . ALA A 1 97 ? -8.199 -7.482 9.279 1.00 88.44 97 ALA A CA 1
ATOM 739 C C . ALA A 1 97 ? -8.695 -7.945 7.895 1.00 88.44 97 ALA A C 1
ATOM 741 O O . ALA A 1 97 ? -8.607 -9.135 7.586 1.00 88.44 97 ALA A O 1
ATOM 742 N N . ILE A 1 98 ? -9.227 -7.041 7.060 1.00 87.75 98 ILE A N 1
ATOM 743 C CA . ILE A 1 98 ? -9.736 -7.392 5.730 1.00 87.75 98 ILE A CA 1
ATOM 744 C C . ILE A 1 98 ? -8.581 -7.909 4.852 1.00 87.75 98 ILE A C 1
ATOM 746 O O . ILE A 1 98 ? -7.585 -7.203 4.663 1.00 87.75 98 ILE A O 1
ATOM 750 N N . PRO A 1 99 ? -8.705 -9.109 4.248 1.00 87.00 99 PRO A N 1
ATOM 751 C CA . PRO A 1 99 ? -7.705 -9.612 3.319 1.00 87.00 99 PRO A CA 1
ATOM 752 C C . PRO A 1 99 ? -7.534 -8.671 2.124 1.00 87.00 99 PRO A C 1
ATOM 754 O O . PRO A 1 99 ? -8.506 -8.284 1.476 1.00 87.00 99 PRO A O 1
ATOM 757 N N . HIS A 1 100 ? -6.284 -8.366 1.781 1.00 86.94 100 HIS A N 1
ATOM 758 C CA . HIS A 1 100 ? -5.940 -7.444 0.695 1.00 86.94 100 HIS A CA 1
ATOM 759 C C . HIS A 1 100 ? -6.586 -7.833 -0.641 1.00 86.94 100 HIS A C 1
ATOM 761 O O . HIS A 1 100 ? -7.081 -6.969 -1.360 1.00 86.94 100 HIS A O 1
ATOM 767 N N . VAL A 1 101 ? -6.632 -9.135 -0.944 1.00 87.31 101 VAL A N 1
ATOM 768 C CA . VAL A 1 101 ? -7.269 -9.657 -2.161 1.00 87.31 101 VAL A CA 1
ATOM 769 C C . VAL A 1 101 ? -8.769 -9.374 -2.157 1.00 87.31 101 VAL A C 1
ATOM 771 O O . VAL A 1 101 ? -9.283 -8.872 -3.144 1.00 87.31 101 VAL A O 1
ATOM 774 N N . ALA A 1 102 ? -9.460 -9.614 -1.039 1.00 87.38 102 ALA A N 1
ATOM 775 C CA . ALA A 1 102 ? -10.898 -9.367 -0.936 1.00 87.38 102 ALA A CA 1
ATOM 776 C C . ALA A 1 102 ? -11.236 -7.879 -1.111 1.00 87.38 102 ALA A C 1
ATOM 778 O O . ALA A 1 102 ? -12.202 -7.542 -1.792 1.00 87.38 102 ALA A O 1
ATOM 779 N N . PHE A 1 103 ? -10.411 -6.995 -0.545 1.00 87.94 103 PHE A N 1
ATOM 780 C CA . PHE A 1 103 ? -10.542 -5.552 -0.733 1.00 87.94 103 PHE A CA 1
ATOM 781 C C . PHE A 1 103 ? -10.293 -5.123 -2.187 1.00 87.94 103 PHE A C 1
ATOM 783 O O . PHE A 1 103 ? -11.050 -4.334 -2.744 1.00 87.94 103 PHE A O 1
ATOM 790 N N . ALA A 1 104 ? -9.259 -5.665 -2.836 1.00 86.81 104 ALA A N 1
ATOM 791 C CA . ALA A 1 104 ? -9.000 -5.380 -4.243 1.00 86.81 104 ALA A CA 1
ATOM 792 C C . ALA A 1 104 ? -10.143 -5.885 -5.140 1.00 86.81 104 ALA A C 1
ATOM 794 O O . ALA A 1 104 ? -10.580 -5.174 -6.039 1.00 86.81 104 ALA A O 1
ATOM 795 N N . THR A 1 105 ? -10.678 -7.080 -4.871 1.00 86.31 105 THR A N 1
ATOM 796 C CA . THR A 1 105 ? -11.813 -7.638 -5.616 1.00 86.31 105 THR A CA 1
ATOM 797 C C . THR A 1 105 ? -13.078 -6.802 -5.444 1.00 86.31 105 THR A C 1
ATOM 799 O O . THR A 1 105 ? -13.772 -6.569 -6.427 1.00 86.31 105 THR A O 1
ATOM 802 N N . SER A 1 106 ? -13.384 -6.309 -4.240 1.00 84.62 106 SER A N 1
ATOM 803 C CA . SER A 1 106 ? -14.550 -5.439 -4.053 1.00 84.62 106 SER A CA 1
ATOM 804 C C . SER A 1 106 ? -14.393 -4.107 -4.788 1.00 84.62 106 SER A C 1
ATOM 806 O O . SER A 1 106 ? -15.341 -3.660 -5.427 1.00 84.62 106 SER A O 1
ATOM 808 N N . ALA A 1 107 ? -13.196 -3.514 -4.779 1.00 85.44 107 ALA A N 1
ATOM 809 C CA . ALA A 1 107 ? -12.906 -2.326 -5.577 1.00 85.44 107 ALA A CA 1
ATOM 810 C C . ALA A 1 107 ? -13.073 -2.599 -7.081 1.00 85.44 107 ALA A C 1
ATOM 812 O O . ALA A 1 107 ? -13.722 -1.819 -7.772 1.00 85.44 107 ALA A O 1
ATOM 813 N N . LEU A 1 108 ? -12.582 -3.737 -7.581 1.00 84.50 108 LEU A N 1
ATOM 814 C CA . LEU A 1 108 ? -12.794 -4.143 -8.972 1.00 84.50 108 LEU A CA 1
ATOM 815 C C . LEU A 1 108 ? -14.285 -4.293 -9.302 1.00 84.50 108 LEU A C 1
ATOM 817 O O . LEU A 1 108 ? -14.724 -3.769 -10.311 1.00 84.50 108 LEU A O 1
ATOM 821 N N . LEU A 1 109 ? -15.092 -4.931 -8.452 1.00 85.25 109 LEU A N 1
ATOM 822 C CA . LEU A 1 109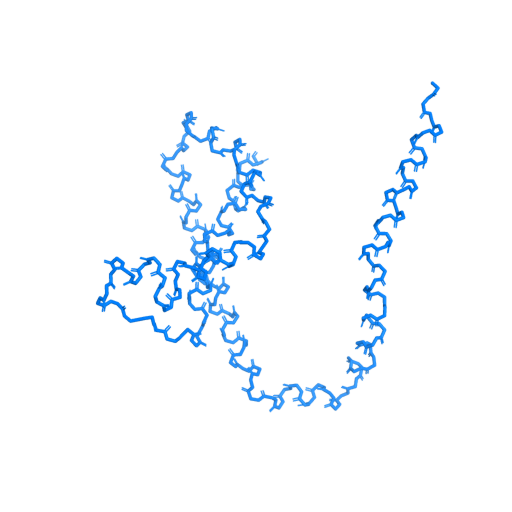 ? -16.535 -5.082 -8.702 1.00 85.25 109 LEU A CA 1
ATOM 823 C C . LEU A 1 109 ? -17.297 -3.746 -8.714 1.00 85.25 109 LEU A C 1
ATOM 825 O O . LEU A 1 109 ? -18.339 -3.632 -9.357 1.00 85.25 109 LEU A O 1
ATOM 829 N N . ILE A 1 110 ? -16.795 -2.737 -8.002 1.00 82.12 110 ILE A N 1
ATOM 830 C CA . ILE A 1 110 ? -17.390 -1.397 -7.986 1.00 82.12 110 ILE A CA 1
ATOM 831 C C . ILE A 1 110 ? -16.966 -0.598 -9.225 1.00 82.12 110 ILE A C 1
ATOM 833 O O . ILE A 1 110 ? -17.808 0.073 -9.820 1.00 82.12 110 ILE A O 1
ATOM 837 N N . PHE A 1 111 ? -15.684 -0.664 -9.604 1.00 76.56 111 PHE A N 1
ATOM 838 C CA . PHE A 1 111 ? -15.054 0.232 -10.583 1.00 76.56 111 PHE A CA 1
ATOM 839 C C . PHE A 1 111 ? -14.686 -0.418 -11.931 1.00 76.56 111 PHE A C 1
ATOM 841 O O . PHE A 1 111 ? -14.115 0.262 -12.782 1.00 76.56 111 PHE A O 1
ATOM 848 N N . ALA A 1 112 ? -14.963 -1.704 -12.149 1.00 77.44 112 ALA A N 1
ATOM 849 C CA . ALA A 1 112 ? -14.778 -2.347 -13.452 1.00 77.44 112 ALA A CA 1
ATOM 850 C C . ALA A 1 112 ? -15.858 -1.921 -14.456 1.00 77.44 112 ALA A C 1
ATOM 852 O O . ALA A 1 112 ? -16.939 -1.478 -14.070 1.00 77.44 112 ALA A O 1
ATOM 853 N N . ASP A 1 113 ? -15.579 -2.112 -15.747 1.00 65.00 113 ASP A N 1
ATOM 854 C CA . ASP A 1 113 ? -16.573 -2.038 -16.822 1.00 65.00 113 ASP A CA 1
ATOM 855 C C . ASP A 1 113 ? -17.793 -2.923 -16.502 1.00 65.00 113 ASP A C 1
ATOM 857 O O . ASP A 1 113 ? -17.658 -4.138 -16.357 1.00 65.00 113 ASP A O 1
ATOM 861 N N . GLY A 1 114 ? -18.978 -2.314 -16.365 1.00 67.81 114 GLY A N 1
ATOM 862 C CA . GLY A 1 114 ? -20.210 -3.009 -15.949 1.00 67.81 114 GLY A CA 1
ATOM 863 C C . GLY A 1 114 ? -20.293 -3.335 -14.451 1.00 67.81 114 GLY A C 1
ATOM 864 O O . GLY A 1 114 ? -21.090 -4.171 -14.039 1.00 67.81 114 GLY A O 1
ATOM 865 N N . GLY A 1 115 ? -19.435 -2.725 -13.630 1.00 72.50 115 GLY A N 1
ATOM 866 C CA . GLY A 1 115 ? -19.548 -2.740 -12.176 1.00 72.50 115 GLY A CA 1
ATOM 867 C C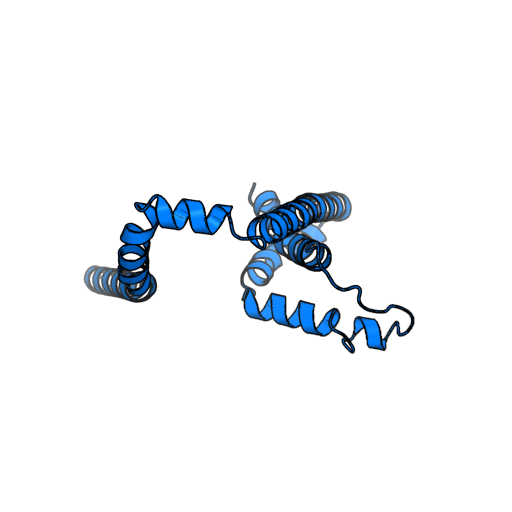 . GLY A 1 115 ? -20.654 -1.812 -11.675 1.00 72.50 115 GLY A C 1
ATOM 868 O O . GLY A 1 115 ? -21.153 -0.955 -12.407 1.00 72.50 115 GLY A O 1
ATOM 869 N N . LEU A 1 116 ? -20.988 -1.928 -10.385 1.00 74.75 116 LEU A N 1
ATOM 870 C CA . LEU A 1 116 ? -22.119 -1.213 -9.773 1.00 74.75 116 LEU A CA 1
ATOM 871 C C . LEU A 1 116 ? -22.110 0.296 -10.059 1.00 74.75 116 LEU A C 1
ATOM 873 O O . LEU A 1 116 ? -23.161 0.890 -10.278 1.00 74.75 116 LEU A O 1
ATOM 877 N N . LEU A 1 117 ? -20.938 0.937 -10.069 1.00 75.56 117 LEU A N 1
ATOM 878 C CA . LEU A 1 117 ? -20.850 2.376 -10.313 1.00 75.56 117 LEU A CA 1
ATOM 879 C C . LEU A 1 117 ? -21.268 2.754 -11.741 1.00 75.56 117 LEU A C 1
ATOM 881 O O . LEU A 1 117 ? -21.943 3.763 -11.928 1.00 75.56 117 LEU A O 1
ATOM 885 N N . TYR A 1 118 ? -20.909 1.936 -12.727 1.00 71.88 118 TYR A N 1
ATOM 886 C CA . TYR A 1 118 ? -21.229 2.170 -14.134 1.00 71.88 118 TYR A CA 1
ATOM 887 C C . TYR A 1 118 ? -22.645 1.712 -14.497 1.00 71.88 118 TYR A C 1
ATOM 889 O O . TYR A 1 118 ? -23.259 2.317 -15.373 1.00 71.88 118 TYR A O 1
ATOM 897 N N . ASP A 1 119 ? -23.207 0.748 -13.760 1.00 75.75 119 ASP A N 1
ATOM 898 C CA . ASP A 1 119 ? -24.633 0.406 -13.833 1.00 75.75 119 ASP A CA 1
ATOM 899 C C . ASP A 1 119 ? -25.522 1.576 -13.375 1.00 75.75 119 ASP A C 1
ATOM 901 O O . ASP A 1 119 ? -26.533 1.884 -14.008 1.00 75.75 119 ASP A O 1
ATOM 905 N N . TYR A 1 120 ? -25.144 2.263 -12.288 1.00 73.94 120 TYR A N 1
ATOM 906 C CA . TYR A 1 120 ? -25.882 3.431 -11.788 1.00 73.94 120 TYR A CA 1
ATOM 907 C C . TYR A 1 120 ? -25.588 4.719 -12.570 1.00 73.94 120 TYR A C 1
ATOM 909 O O . TYR A 1 120 ? -26.454 5.593 -12.649 1.00 73.94 120 TYR A O 1
ATOM 917 N N . PHE A 1 121 ? -24.393 4.851 -13.153 1.00 74.88 121 PHE A N 1
ATOM 918 C CA . PHE A 1 121 ? -23.976 6.034 -13.905 1.00 74.88 121 PHE A CA 1
ATOM 919 C C . PHE A 1 121 ? -23.470 5.687 -15.319 1.00 74.88 121 PHE A C 1
ATOM 921 O O . PHE A 1 121 ? -22.284 5.859 -15.613 1.00 74.88 121 PHE A O 1
ATOM 928 N N . PRO A 1 122 ? -24.372 5.301 -16.240 1.00 65.88 122 PRO A N 1
ATOM 929 C CA . PRO A 1 122 ? -24.017 4.819 -17.582 1.00 65.88 122 PRO A CA 1
ATOM 930 C C . PRO A 1 122 ? -23.370 5.874 -18.499 1.00 65.88 122 PRO A C 1
ATOM 932 O O . PRO A 1 122 ? -22.890 5.545 -19.579 1.00 65.88 122 PRO A O 1
ATOM 935 N N . TYR A 1 123 ? -23.350 7.149 -18.090 1.00 65.88 123 TYR A N 1
ATOM 936 C CA . TYR A 1 123 ? -22.661 8.229 -18.808 1.00 65.88 123 TYR A CA 1
ATOM 937 C C . TYR A 1 123 ? -21.157 8.313 -18.513 1.00 65.88 123 TYR A C 1
ATOM 939 O O . TYR A 1 123 ? -20.437 8.979 -19.257 1.00 65.88 123 TYR A O 1
ATOM 947 N N . PHE A 1 124 ? -20.670 7.676 -17.445 1.00 64.38 124 PHE A N 1
ATOM 948 C CA . PHE A 1 124 ? -19.236 7.577 -17.196 1.00 64.38 124 PHE A CA 1
ATOM 949 C C . PHE A 1 124 ? -18.704 6.341 -17.921 1.00 64.38 124 PHE A C 1
ATOM 951 O O . PHE A 1 124 ? -19.206 5.244 -17.736 1.00 64.38 124 PHE A O 1
ATOM 958 N N . THR A 1 125 ? -17.683 6.502 -18.753 1.00 62.22 125 THR A N 1
ATOM 959 C CA . THR A 1 125 ? -16.910 5.375 -19.290 1.00 62.22 125 THR A CA 1
ATOM 960 C C . THR A 1 125 ? -15.676 5.190 -18.418 1.00 62.22 125 THR A C 1
ATOM 962 O O . THR A 1 125 ? -14.998 6.199 -18.181 1.00 62.22 125 THR A O 1
ATOM 965 N N . PRO A 1 126 ? -15.340 3.976 -17.953 1.00 62.78 126 PRO A N 1
ATOM 966 C CA . PRO A 1 126 ? -14.136 3.780 -17.160 1.00 62.78 126 PRO A CA 1
ATOM 967 C C . PRO A 1 126 ? -12.906 4.167 -17.981 1.00 62.78 126 PRO A C 1
ATOM 969 O O . PRO A 1 126 ? -12.635 3.579 -19.032 1.00 62.78 126 PRO A O 1
ATOM 972 N N . PRO A 1 127 ? -12.148 5.184 -17.542 1.00 68.19 127 PRO A N 1
ATOM 973 C CA . PRO A 1 127 ? -10.918 5.539 -18.213 1.00 68.19 127 PRO A CA 1
ATOM 974 C C . PRO A 1 127 ? -9.878 4.449 -17.951 1.00 68.19 127 PRO A C 1
ATOM 976 O O . PRO A 1 127 ? -9.734 3.953 -16.834 1.00 68.19 127 PRO A O 1
ATOM 979 N N . MET A 1 128 ? -9.107 4.103 -18.979 1.00 69.94 128 MET A N 1
ATOM 980 C CA . MET A 1 128 ? -7.975 3.192 -18.835 1.00 69.94 128 MET A CA 1
ATOM 981 C C . MET A 1 128 ? -6.949 3.796 -17.863 1.00 69.94 128 MET A C 1
ATOM 983 O O . MET A 1 128 ? -6.318 4.811 -18.171 1.00 69.94 128 MET A O 1
ATOM 987 N N . ASP A 1 129 ? -6.773 3.170 -16.697 1.00 76.25 129 ASP A N 1
ATOM 988 C CA . ASP A 1 129 ? -5.924 3.688 -15.621 1.00 76.25 129 ASP A CA 1
ATOM 989 C C . ASP A 1 129 ? -4.431 3.426 -15.883 1.00 76.25 129 ASP A C 1
ATOM 991 O O . ASP A 1 129 ? -3.798 2.558 -15.286 1.00 76.25 129 ASP A O 1
ATOM 995 N N . LYS A 1 130 ? -3.852 4.185 -16.819 1.00 77.50 130 LYS A N 1
ATOM 996 C CA . LYS A 1 130 ? -2.425 4.087 -17.174 1.00 77.50 130 LYS A CA 1
ATOM 997 C C . LYS A 1 130 ? -1.490 4.635 -16.093 1.00 77.50 130 LYS A C 1
ATOM 999 O O . LYS A 1 130 ? -0.304 4.317 -16.108 1.00 77.50 130 LYS A O 1
ATOM 1004 N N . LEU A 1 131 ? -2.009 5.492 -15.213 1.00 80.00 131 LEU A N 1
ATOM 1005 C CA . LEU A 1 131 ? -1.240 6.245 -14.219 1.00 80.00 131 LEU A CA 1
ATOM 1006 C C . LEU A 1 131 ? -1.431 5.713 -12.790 1.00 80.00 131 LEU A C 1
ATOM 1008 O O . LEU A 1 131 ? -0.767 6.193 -11.880 1.00 80.00 131 LEU A O 1
ATOM 1012 N N . GLY A 1 132 ? -2.317 4.740 -12.572 1.00 82.94 132 GLY A N 1
ATOM 1013 C CA . GLY A 1 132 ? -2.611 4.207 -11.241 1.00 82.94 132 GLY A CA 1
ATOM 1014 C C . GLY A 1 132 ? -3.437 5.159 -10.368 1.00 82.94 132 GLY A C 1
ATOM 1015 O O . GLY A 1 132 ? -3.333 5.118 -9.145 1.00 82.94 132 GLY A O 1
ATOM 1016 N N . ILE A 1 133 ? -4.242 6.040 -10.959 1.00 86.00 133 ILE A N 1
ATOM 1017 C CA . ILE A 1 133 ? -5.095 6.988 -10.231 1.00 86.00 133 ILE A CA 1
ATOM 1018 C C . ILE A 1 133 ? -6.211 6.248 -9.487 1.00 86.00 133 ILE A C 1
ATOM 1020 O O . ILE A 1 133 ? -6.437 6.504 -8.304 1.00 86.00 133 ILE A O 1
ATOM 1024 N N . GLY A 1 134 ? -6.891 5.313 -10.154 1.00 86.25 134 GLY A N 1
ATOM 1025 C CA . GLY A 1 134 ? -7.944 4.495 -9.551 1.00 86.25 134 GLY A CA 1
ATOM 1026 C C . GLY A 1 134 ? -7.387 3.595 -8.451 1.00 86.25 134 GLY A C 1
ATOM 1027 O O . GLY A 1 134 ? -7.972 3.489 -7.368 1.00 86.25 134 GLY A O 1
ATOM 1028 N N . LEU A 1 135 ? -6.196 3.032 -8.684 1.00 87.38 135 LEU A N 1
ATOM 1029 C CA . LEU A 1 135 ? -5.438 2.324 -7.653 1.00 87.38 135 LEU A CA 1
ATOM 1030 C C . LEU A 1 135 ? -5.125 3.239 -6.458 1.00 87.38 135 LEU A C 1
ATOM 1032 O O . LEU A 1 135 ? -5.379 2.859 -5.318 1.00 87.38 135 LEU A O 1
ATOM 1036 N N . GLY A 1 136 ? -4.624 4.452 -6.704 1.00 89.31 136 GLY A N 1
ATOM 1037 C CA . GLY A 1 136 ? -4.294 5.424 -5.662 1.00 89.31 136 GLY A CA 1
ATOM 1038 C C . GLY A 1 136 ? -5.498 5.832 -4.812 1.00 89.31 136 GLY A C 1
ATOM 1039 O O . GLY A 1 136 ? -5.395 5.877 -3.590 1.00 89.31 136 GLY A O 1
ATOM 1040 N N . LEU A 1 137 ? -6.662 6.057 -5.427 1.00 89.94 137 LEU A N 1
ATOM 1041 C CA . LEU A 1 137 ? -7.910 6.355 -4.711 1.00 89.94 137 LEU A CA 1
ATOM 1042 C C . LEU A 1 137 ? -8.379 5.174 -3.854 1.00 89.94 137 LEU A C 1
ATOM 1044 O O . LEU A 1 137 ? -8.767 5.349 -2.700 1.00 89.94 137 LEU A O 1
ATOM 1048 N N . THR A 1 138 ? -8.302 3.961 -4.400 1.00 90.88 138 THR A N 1
ATOM 1049 C CA . THR A 1 138 ? -8.651 2.730 -3.680 1.00 90.88 138 THR A CA 1
ATOM 1050 C C . THR A 1 138 ? -7.735 2.528 -2.469 1.00 90.88 138 THR A C 1
ATOM 1052 O O . THR A 1 138 ? -8.198 2.232 -1.364 1.00 90.88 138 THR A O 1
ATOM 1055 N N . LEU A 1 139 ? -6.432 2.759 -2.648 1.00 92.00 139 LEU A N 1
ATOM 1056 C CA . LEU A 1 139 ? -5.452 2.725 -1.568 1.00 92.00 139 LEU A CA 1
ATOM 1057 C C . LEU A 1 139 ? -5.679 3.846 -0.548 1.00 92.00 139 LEU A C 1
ATOM 1059 O O . LEU A 1 139 ? -5.574 3.579 0.641 1.00 92.00 139 LEU A O 1
ATOM 1063 N N . ALA A 1 140 ? -6.060 5.060 -0.958 1.00 94.19 140 ALA A N 1
ATOM 1064 C CA . ALA A 1 140 ? -6.345 6.157 -0.029 1.00 94.19 140 ALA A CA 1
ATOM 1065 C C . ALA A 1 140 ? -7.406 5.769 1.012 1.00 94.19 140 ALA A C 1
ATOM 1067 O O . ALA A 1 140 ? -7.239 6.012 2.207 1.00 94.19 140 ALA A O 1
ATOM 1068 N N . VAL A 1 141 ? -8.483 5.113 0.569 1.00 91.50 141 VAL A N 1
ATOM 1069 C CA . VAL A 1 141 ? -9.541 4.627 1.464 1.00 91.50 141 VAL A CA 1
ATOM 1070 C C . VAL A 1 141 ? -8.996 3.559 2.409 1.00 91.50 141 VAL A C 1
ATOM 1072 O O . VAL A 1 141 ? -9.199 3.660 3.618 1.00 91.50 141 VAL A O 1
ATOM 1075 N N . LYS A 1 142 ? -8.258 2.574 1.886 1.00 91.50 142 LYS A N 1
ATOM 1076 C CA . LYS A 1 142 ? -7.660 1.499 2.691 1.00 91.50 142 LYS A CA 1
ATOM 1077 C C . LYS A 1 142 ? -6.706 2.040 3.758 1.00 91.50 142 LYS A C 1
ATOM 1079 O O . LYS A 1 142 ? -6.854 1.737 4.939 1.00 91.50 142 LYS A O 1
ATOM 1084 N N . GLU A 1 143 ? -5.741 2.851 3.340 1.00 93.44 143 GLU A N 1
ATOM 1085 C CA . GLU A 1 143 ? -4.671 3.352 4.200 1.00 93.44 143 GLU A CA 1
ATOM 1086 C C . GLU A 1 143 ? -5.178 4.414 5.193 1.00 93.44 143 GLU A C 1
ATOM 1088 O O . GLU A 1 143 ? -4.597 4.582 6.265 1.00 93.44 143 GLU A O 1
ATOM 1093 N N . SER A 1 144 ? -6.316 5.073 4.924 1.00 93.00 144 SER A N 1
ATOM 1094 C CA . SER A 1 144 ? -6.956 5.970 5.900 1.00 93.00 144 SER A CA 1
ATOM 1095 C C . SER A 1 144 ? -7.376 5.249 7.183 1.00 93.00 144 SER A C 1
ATOM 1097 O O . SER A 1 144 ? -7.236 5.808 8.270 1.00 93.00 144 SER A O 1
ATOM 1099 N N . ALA A 1 145 ? -7.831 3.993 7.088 1.00 91.25 145 ALA A N 1
ATOM 1100 C CA . ALA A 1 145 ? -8.200 3.196 8.258 1.00 91.25 145 ALA A CA 1
ATOM 1101 C C . ALA A 1 145 ? -6.972 2.886 9.127 1.00 91.25 145 ALA A C 1
ATOM 1103 O O . ALA A 1 145 ? -7.058 2.907 10.355 1.00 91.25 145 ALA A O 1
ATOM 1104 N N . PHE A 1 146 ? -5.822 2.658 8.488 1.00 90.75 146 PHE A N 1
ATOM 1105 C CA . PHE A 1 146 ? -4.546 2.464 9.168 1.00 90.75 146 PHE A CA 1
ATOM 1106 C C . PHE A 1 146 ? -4.059 3.750 9.846 1.00 90.75 146 PHE A C 1
ATOM 1108 O O . PHE A 1 146 ? -3.729 3.721 11.031 1.00 90.75 146 PHE A O 1
ATOM 1115 N N . LEU A 1 147 ? -4.101 4.892 9.150 1.00 92.19 147 LEU A N 1
ATOM 1116 C CA . LEU A 1 147 ? -3.759 6.191 9.742 1.00 92.19 147 LEU A CA 1
ATOM 1117 C C . LEU A 1 147 ? -4.659 6.537 10.933 1.00 92.19 147 LEU A C 1
ATOM 1119 O O . LEU A 1 147 ? -4.162 6.941 11.980 1.00 92.19 147 LEU A O 1
ATOM 1123 N N . LEU A 1 148 ? -5.974 6.338 10.808 1.00 92.00 148 LEU A N 1
ATOM 1124 C CA . LEU A 1 148 ? -6.924 6.560 11.900 1.00 92.00 148 LEU A CA 1
ATOM 1125 C C . LEU A 1 148 ? -6.652 5.653 13.099 1.00 92.00 148 LEU A C 1
ATOM 1127 O O . LEU A 1 148 ? -6.805 6.089 14.236 1.00 92.00 148 LEU A O 1
ATOM 1131 N N . TRP A 1 149 ? -6.247 4.406 12.858 1.00 91.81 149 TRP A N 1
ATOM 1132 C CA . TRP A 1 149 ? -5.895 3.480 13.928 1.00 91.81 149 TRP A CA 1
ATOM 1133 C C . TRP A 1 149 ? -4.630 3.920 14.669 1.00 91.81 149 TRP A C 1
ATOM 1135 O O . TRP A 1 149 ? -4.638 3.925 15.897 1.00 91.81 149 TRP A O 1
ATOM 1145 N N . ILE A 1 150 ? -3.593 4.373 13.952 1.00 89.56 150 ILE A N 1
ATOM 1146 C CA . ILE A 1 150 ? -2.392 4.958 14.572 1.00 89.56 150 ILE A CA 1
ATOM 1147 C C . ILE A 1 150 ? -2.766 6.188 15.403 1.00 89.56 150 ILE A C 1
ATOM 1149 O O . ILE A 1 150 ? -2.373 6.284 16.560 1.00 89.56 150 ILE A O 1
ATOM 1153 N N . LEU A 1 151 ? -3.548 7.110 14.839 1.00 88.19 151 LEU A N 1
ATOM 1154 C CA . LEU A 1 151 ? -3.945 8.349 15.516 1.00 88.19 151 LEU A CA 1
ATOM 1155 C C . LEU A 1 151 ? -4.848 8.103 16.733 1.00 88.19 151 LEU A C 1
ATOM 1157 O O . LEU A 1 151 ? -4.867 8.922 17.641 1.00 88.19 151 LEU A O 1
ATOM 1161 N N . ALA A 1 152 ? -5.589 6.993 16.758 1.00 85.56 152 ALA A N 1
ATOM 1162 C CA . ALA A 1 152 ? -6.398 6.580 17.903 1.00 85.56 152 ALA A CA 1
ATOM 1163 C C . ALA A 1 152 ? -5.608 5.818 18.981 1.00 85.56 152 ALA A C 1
ATOM 1165 O O . ALA A 1 152 ? -6.114 5.661 20.091 1.00 85.56 152 ALA A O 1
ATOM 1166 N N . ALA A 1 153 ? -4.429 5.288 18.642 1.00 78.50 153 ALA A N 1
ATOM 1167 C CA . ALA A 1 153 ? -3.568 4.540 19.556 1.00 78.50 153 ALA A CA 1
ATOM 1168 C C . ALA A 1 153 ? -2.604 5.435 20.359 1.00 78.50 153 ALA A C 1
ATOM 1170 O O . ALA A 1 153 ? -1.977 4.942 21.298 1.00 78.50 153 ALA A O 1
ATOM 1171 N N . VAL A 1 154 ? -2.482 6.712 19.979 1.00 61.75 154 VAL A N 1
ATOM 1172 C CA . VAL A 1 154 ? -1.724 7.762 20.685 1.00 61.75 154 VAL A CA 1
ATOM 1173 C C . VAL A 1 154 ? -2.632 8.469 21.683 1.00 61.75 154 VAL A C 1
ATOM 1175 O O . VAL A 1 154 ? -2.182 8.654 22.835 1.00 61.75 154 VAL A O 1
#

pLDDT: mean 86.79, std 8.64, range [54.47, 96.88]